Protein AF-A0A183U313-F1 (afdb_monomer_lite)

Foldseek 3Di:
DVVVVVVVVVVDDPVPQDPVNVVVVVCVVVVHDPVNVVQQLAQDPDPDPNDDHGCHDPVSSVVVVVVD

Structure (mmCIF, N/CA/C/O backbone):
data_AF-A0A183U313-F1
#
_entry.id   AF-A0A183U313-F1
#
loop_
_atom_site.group_PDB
_atom_site.id
_atom_site.type_symbol
_atom_site.label_atom_id
_atom_site.label_alt_id
_atom_site.label_comp_id
_atom_site.label_asym_id
_atom_site.label_entity_id
_atom_site.label_seq_id
_atom_site.pdbx_PDB_ins_code
_atom_site.Cartn_x
_atom_site.Cartn_y
_atom_site.Cartn_z
_atom_site.occupancy
_atom_site.B_iso_or_equiv
_atom_site.auth_seq_id
_atom_site.auth_comp_id
_atom_site.auth_asym_id
_atom_site.auth_atom_id
_atom_site.pdbx_PDB_model_num
ATOM 1 N N . MET A 1 1 ? -3.874 -15.760 14.907 1.00 62.31 1 MET A N 1
ATOM 2 C CA . MET A 1 1 ? -3.949 -14.423 14.264 1.00 62.31 1 MET A CA 1
ATOM 3 C C . MET A 1 1 ? -5.378 -13.963 13.998 1.00 62.31 1 MET A C 1
ATOM 5 O O . MET A 1 1 ? -5.608 -12.772 14.122 1.00 62.31 1 MET A O 1
ATOM 9 N N . SER A 1 2 ? -6.329 -14.828 13.624 1.00 74.12 2 SER A N 1
ATOM 10 C CA . SER A 1 2 ? -7.727 -14.412 13.400 1.00 74.12 2 SER A CA 1
ATOM 11 C C . SER A 1 2 ? -8.456 -14.023 14.690 1.00 74.12 2 SER A C 1
ATOM 13 O O . SER A 1 2 ? -9.135 -13.007 14.703 1.00 74.12 2 SER A O 1
ATOM 15 N N . GLU A 1 3 ? -8.261 -14.775 15.775 1.00 77.44 3 GLU A N 1
ATOM 16 C CA . GLU A 1 3 ? -8.934 -14.537 17.065 1.00 77.44 3 GLU A CA 1
ATOM 17 C C . GLU A 1 3 ? -8.521 -13.198 17.694 1.00 77.44 3 GLU A C 1
ATOM 19 O O . GLU A 1 3 ? -9.369 -12.351 17.944 1.00 77.44 3 GLU A O 1
ATOM 24 N N . PHE A 1 4 ? -7.213 -12.936 17.800 1.00 81.31 4 PHE A N 1
ATOM 25 C CA . PHE A 1 4 ? -6.690 -11.634 18.241 1.00 81.31 4 PHE A CA 1
ATOM 26 C C . PHE A 1 4 ? -7.144 -10.463 17.360 1.00 81.31 4 PHE A C 1
ATOM 28 O O . PHE A 1 4 ? -7.341 -9.358 17.852 1.00 81.31 4 PHE A O 1
ATOM 35 N N . ARG A 1 5 ? -7.311 -10.676 16.048 1.00 81.25 5 ARG A N 1
ATOM 36 C CA . ARG A 1 5 ? -7.813 -9.624 15.154 1.00 81.25 5 ARG A CA 1
ATOM 37 C C . ARG A 1 5 ? -9.274 -9.307 15.443 1.00 81.25 5 ARG A C 1
ATOM 39 O O . ARG A 1 5 ? -9.605 -8.135 15.511 1.00 81.25 5 ARG A O 1
ATOM 46 N N . ALA A 1 6 ? -10.112 -10.321 15.643 1.00 81.38 6 ALA A N 1
ATOM 47 C CA . ALA A 1 6 ? -11.521 -10.125 15.971 1.00 81.38 6 ALA A CA 1
ATOM 48 C C . ALA A 1 6 ? -11.703 -9.368 17.299 1.00 81.38 6 ALA A C 1
ATOM 50 O O . ALA A 1 6 ? -12.541 -8.478 17.386 1.00 81.38 6 ALA A O 1
ATOM 51 N N . GLU A 1 7 ? -10.882 -9.669 18.306 1.00 85.00 7 GLU A N 1
ATOM 52 C CA . GLU A 1 7 ? -10.897 -8.950 19.585 1.00 85.00 7 GLU A CA 1
ATOM 53 C C . GLU A 1 7 ? -10.468 -7.481 19.432 1.00 85.00 7 GLU A C 1
ATOM 55 O O . GLU A 1 7 ? -11.123 -6.588 19.962 1.00 85.00 7 GLU A O 1
ATOM 60 N N . ILE A 1 8 ? -9.416 -7.215 18.650 1.00 83.62 8 ILE A N 1
ATOM 61 C CA . ILE A 1 8 ? -8.935 -5.852 18.382 1.00 83.62 8 ILE A CA 1
ATOM 62 C C . ILE A 1 8 ? -9.948 -5.041 17.563 1.00 83.62 8 ILE A C 1
ATOM 64 O O . ILE A 1 8 ? -10.142 -3.867 17.864 1.00 83.62 8 ILE A O 1
ATOM 68 N N . GLU A 1 9 ? -10.604 -5.635 16.558 1.00 81.88 9 GLU A N 1
ATOM 69 C CA . GLU A 1 9 ? -11.662 -4.965 15.777 1.00 81.88 9 GLU A CA 1
ATOM 70 C C . GLU A 1 9 ? -12.793 -4.460 16.680 1.00 81.88 9 GLU A C 1
ATOM 72 O O . GLU A 1 9 ? -13.241 -3.329 16.522 1.00 81.88 9 GLU A O 1
ATOM 77 N N . ASN A 1 10 ? -13.194 -5.243 17.685 1.00 83.56 10 ASN A N 1
ATOM 78 C CA . ASN A 1 10 ? -14.245 -4.846 18.628 1.00 83.56 10 ASN A CA 1
ATOM 79 C C . ASN A 1 10 ? -13.853 -3.652 19.519 1.00 83.56 10 ASN A C 1
ATOM 81 O O . ASN A 1 10 ? -14.720 -3.025 20.123 1.00 83.56 10 ASN A O 1
ATOM 85 N N . LEU A 1 11 ? -12.556 -3.349 19.621 1.00 84.00 11 LEU A N 1
ATOM 86 C CA . LEU A 1 11 ? -12.006 -2.257 20.424 1.00 84.00 11 LEU A CA 1
ATOM 87 C C . LEU A 1 11 ? -11.567 -1.055 19.575 1.00 84.00 11 LEU A C 1
ATOM 89 O O . LEU A 1 11 ? -11.060 -0.071 20.122 1.00 84.00 11 LEU A O 1
ATOM 93 N N . LYS A 1 12 ? -11.721 -1.115 18.246 1.00 84.06 12 LYS A N 1
ATOM 94 C CA . LYS A 1 12 ? -11.312 -0.020 17.366 1.00 84.06 12 LYS A CA 1
ATOM 95 C C . LYS A 1 12 ? -12.193 1.209 17.547 1.00 84.06 12 LYS A C 1
ATOM 97 O O . LYS A 1 12 ? -13.410 1.132 17.676 1.00 84.06 12 LYS A O 1
ATOM 102 N N . VAL A 1 13 ? -11.541 2.367 17.491 1.00 85.88 13 VAL A N 1
ATOM 103 C CA . VAL A 1 13 ? -12.184 3.680 17.437 1.00 85.88 13 VAL A CA 1
ATOM 104 C C . VAL A 1 13 ? -11.814 4.294 16.094 1.00 85.88 13 VAL A C 1
ATOM 106 O O . VAL A 1 13 ? -10.665 4.694 15.908 1.00 85.88 13 VAL A O 1
ATOM 109 N N . GLU A 1 14 ? -12.772 4.347 15.169 1.00 81.44 14 GLU A N 1
ATOM 110 C CA . GLU A 1 14 ? -12.554 4.782 13.779 1.00 81.44 14 GLU A CA 1
ATOM 111 C C . GLU A 1 14 ? -11.907 6.175 13.690 1.00 81.44 14 GLU A C 1
ATOM 113 O O . GLU A 1 14 ? -10.957 6.379 12.937 1.00 81.44 14 GLU A O 1
ATOM 118 N N . ASP A 1 15 ? -12.310 7.106 14.559 1.00 85.94 15 ASP A N 1
ATOM 119 C CA . ASP A 1 15 ? -11.765 8.472 14.598 1.00 85.94 15 ASP A CA 1
ATOM 120 C C . ASP A 1 15 ? -10.286 8.549 15.021 1.00 85.94 15 ASP A C 1
ATOM 122 O O . ASP A 1 15 ? -9.644 9.590 14.878 1.00 85.94 15 ASP A O 1
ATOM 126 N N . ARG A 1 16 ? -9.719 7.460 15.555 1.00 89.00 16 ARG A N 1
ATOM 127 C CA . ARG A 1 16 ? -8.296 7.363 15.920 1.00 89.00 16 ARG A CA 1
ATOM 128 C C . ARG A 1 16 ? -7.461 6.640 14.869 1.00 89.00 16 ARG A C 1
ATOM 130 O O . ARG A 1 16 ? -6.264 6.448 15.081 1.00 89.00 16 ARG A O 1
ATOM 137 N N . GLN A 1 17 ? -8.065 6.227 13.758 1.00 90.19 17 GLN A N 1
ATOM 138 C CA . GLN A 1 17 ? -7.364 5.498 12.716 1.00 90.19 17 GLN A CA 1
ATOM 139 C C . GLN A 1 17 ? -6.410 6.425 11.954 1.00 90.19 17 GLN A C 1
ATOM 141 O O . GLN A 1 17 ? -6.817 7.389 11.295 1.00 90.19 17 GLN A O 1
ATOM 146 N N . SER A 1 18 ? -5.115 6.111 12.004 1.00 93.38 18 SER A N 1
ATOM 147 C CA . SER A 1 18 ? -4.125 6.868 11.246 1.00 93.38 18 SER A CA 1
ATOM 148 C C . SER A 1 18 ? -4.256 6.598 9.744 1.00 93.38 18 SER A C 1
ATOM 150 O O . SER A 1 18 ? -4.849 5.613 9.292 1.00 93.38 18 SER A O 1
ATOM 152 N N . GLU A 1 19 ? -3.674 7.472 8.928 1.00 94.94 19 GLU A N 1
ATOM 153 C CA . GLU A 1 19 ? -3.550 7.226 7.489 1.00 94.94 19 GLU A CA 1
ATOM 154 C C . GLU A 1 19 ? -2.790 5.920 7.200 1.00 94.94 19 GLU A C 1
ATOM 156 O O . GLU A 1 19 ? -3.193 5.133 6.342 1.00 94.94 19 GLU A O 1
ATOM 161 N N . HIS A 1 20 ? -1.739 5.639 7.973 1.00 95.00 20 HIS A N 1
ATOM 162 C CA . HIS A 1 20 ? -0.954 4.419 7.829 1.00 95.00 20 HIS A CA 1
ATOM 163 C C . HIS A 1 20 ? -1.784 3.157 8.119 1.00 95.00 20 HIS A C 1
ATOM 165 O O . HIS A 1 20 ? -1.647 2.155 7.413 1.00 95.00 20 HIS A O 1
ATOM 171 N N . ASP A 1 21 ? -2.695 3.207 9.095 1.00 92.38 21 ASP A N 1
ATOM 172 C CA . ASP A 1 21 ? -3.603 2.093 9.398 1.00 92.38 21 ASP A CA 1
ATOM 173 C C . ASP A 1 21 ? -4.569 1.820 8.242 1.00 92.38 21 ASP A C 1
ATOM 175 O O . ASP A 1 21 ? -4.808 0.660 7.894 1.00 92.38 21 ASP A O 1
ATOM 179 N N . ARG A 1 22 ? -5.081 2.879 7.598 1.00 93.50 22 ARG A N 1
ATOM 180 C CA . ARG A 1 22 ? -5.936 2.763 6.406 1.00 93.50 22 ARG A CA 1
ATOM 181 C C . ARG A 1 22 ? -5.186 2.117 5.241 1.00 93.50 22 ARG A C 1
ATOM 183 O O . ARG A 1 22 ? -5.706 1.201 4.602 1.00 93.50 22 ARG A O 1
ATOM 190 N N . ILE A 1 23 ? -3.941 2.532 5.002 1.00 95.56 23 ILE A N 1
ATOM 191 C CA . ILE A 1 23 ? -3.076 1.942 3.967 1.00 95.56 23 ILE A CA 1
ATOM 192 C C . ILE A 1 23 ? -2.792 0.466 4.274 1.00 95.56 23 ILE A C 1
ATOM 194 O O . ILE A 1 23 ? -2.892 -0.384 3.386 1.00 95.56 23 ILE A O 1
ATOM 198 N N . HIS A 1 24 ? -2.472 0.134 5.528 1.00 93.81 24 HIS A N 1
ATOM 199 C CA . HIS A 1 24 ? -2.218 -1.244 5.935 1.00 93.81 24 HIS A CA 1
ATOM 200 C C . HIS A 1 24 ? -3.450 -2.134 5.741 1.00 93.81 24 HIS A C 1
ATOM 202 O O . HIS A 1 24 ? -3.334 -3.201 5.137 1.00 93.81 24 HIS A O 1
ATOM 208 N N . ALA A 1 25 ? -4.629 -1.687 6.184 1.00 92.00 25 ALA A N 1
ATOM 209 C CA . ALA A 1 25 ? -5.881 -2.422 6.011 1.00 92.00 25 ALA A CA 1
ATOM 210 C C . ALA A 1 25 ? -6.181 -2.692 4.526 1.00 92.00 25 ALA A C 1
ATOM 212 O O . ALA A 1 25 ? -6.472 -3.830 4.151 1.00 92.00 25 ALA A O 1
ATOM 213 N N . ALA A 1 26 ? -6.012 -1.685 3.663 1.00 94.38 26 ALA A N 1
ATOM 214 C CA . ALA A 1 26 ? -6.189 -1.833 2.220 1.00 94.38 26 ALA A CA 1
ATOM 215 C C . ALA A 1 26 ? -5.178 -2.814 1.596 1.00 94.38 26 ALA A C 1
ATOM 217 O O . ALA A 1 26 ? -5.541 -3.615 0.732 1.00 94.38 26 ALA A O 1
ATOM 218 N N . ASN A 1 27 ? -3.916 -2.790 2.037 1.00 93.75 27 ASN A N 1
ATOM 219 C CA . ASN A 1 27 ? -2.897 -3.737 1.582 1.00 93.75 27 ASN A CA 1
ATOM 220 C C . ASN A 1 27 ? -3.240 -5.172 1.998 1.00 93.75 27 ASN A C 1
ATOM 222 O O . ASN A 1 27 ? -3.182 -6.077 1.166 1.00 93.75 27 ASN A O 1
ATOM 226 N N . VAL A 1 28 ? -3.670 -5.374 3.247 1.00 92.00 28 VAL A N 1
ATOM 227 C CA . VAL A 1 28 ? -4.102 -6.683 3.754 1.00 92.00 28 VAL A CA 1
ATOM 228 C C . VAL A 1 28 ? -5.310 -7.207 2.974 1.00 92.00 28 VAL A C 1
ATOM 230 O O . VAL A 1 28 ? -5.284 -8.358 2.542 1.00 92.00 28 VAL A O 1
ATOM 233 N N . GLN A 1 29 ? -6.323 -6.372 2.717 1.00 92.25 29 GLN A N 1
ATOM 234 C CA . GLN A 1 29 ? -7.502 -6.749 1.923 1.00 92.25 29 GLN A CA 1
ATOM 235 C C . GLN A 1 29 ? -7.129 -7.174 0.493 1.00 92.25 29 GLN A C 1
ATOM 237 O O . GLN A 1 29 ? -7.728 -8.091 -0.062 1.00 92.25 29 GLN A O 1
ATOM 242 N N . LYS A 1 30 ? -6.107 -6.541 -0.095 1.00 91.56 30 LYS A N 1
ATOM 243 C CA . LYS A 1 30 ? -5.578 -6.869 -1.430 1.00 91.56 30 LYS A CA 1
ATOM 244 C C . LYS A 1 30 ? -4.589 -8.044 -1.436 1.00 91.56 30 LYS A C 1
ATOM 246 O O . LYS A 1 30 ? -4.039 -8.359 -2.490 1.00 91.56 30 LYS A O 1
ATOM 251 N N . GLY A 1 31 ? -4.317 -8.670 -0.288 1.00 91.50 31 GLY A N 1
ATOM 252 C CA . GLY A 1 31 ? -3.321 -9.740 -0.164 1.00 91.50 31 GLY A CA 1
ATOM 253 C C . GLY A 1 31 ? -1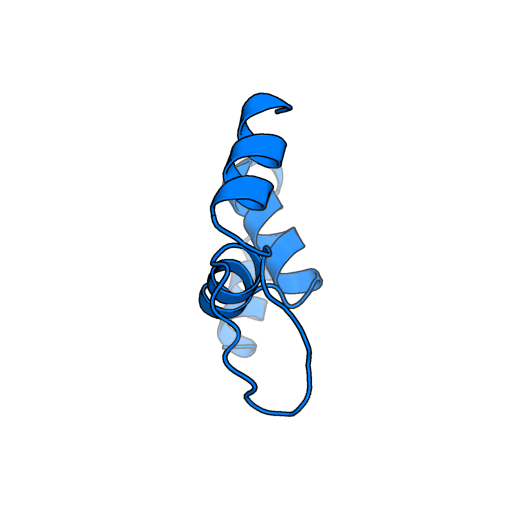.881 -9.272 -0.412 1.00 91.50 31 GLY A C 1
ATOM 254 O O . GLY A 1 31 ? -1.030 -10.066 -0.807 1.00 91.50 31 GLY A O 1
ATOM 255 N N . ILE A 1 32 ? -1.608 -7.978 -0.230 1.00 90.62 32 ILE A N 1
ATOM 256 C CA . ILE A 1 32 ? -0.289 -7.375 -0.411 1.00 90.62 32 ILE A CA 1
ATOM 257 C C . ILE A 1 32 ? 0.494 -7.511 0.895 1.00 90.62 32 ILE A C 1
ATOM 259 O O . ILE A 1 32 ? 0.182 -6.877 1.902 1.00 90.62 32 ILE A O 1
ATOM 263 N N . ASP A 1 33 ? 1.545 -8.325 0.860 1.00 92.31 33 ASP A N 1
ATOM 264 C CA . ASP A 1 33 ? 2.503 -8.477 1.956 1.00 92.31 33 ASP A CA 1
ATOM 265 C C . ASP A 1 33 ? 3.856 -7.807 1.653 1.00 92.31 33 ASP A C 1
ATOM 267 O O . ASP A 1 33 ? 4.168 -7.475 0.503 1.00 92.31 33 ASP A O 1
ATOM 271 N N . LYS A 1 34 ? 4.688 -7.641 2.690 1.00 92.00 34 LYS A N 1
ATOM 272 C CA . LYS A 1 34 ? 6.011 -6.995 2.609 1.00 92.00 34 LYS A CA 1
ATOM 273 C C . LYS A 1 34 ? 6.882 -7.571 1.490 1.00 92.00 34 LYS A C 1
ATOM 275 O O . LYS A 1 34 ? 7.447 -6.822 0.698 1.00 92.00 34 LYS A O 1
ATOM 280 N N . TYR A 1 35 ? 6.995 -8.892 1.409 1.00 88.56 35 TYR A N 1
ATOM 281 C CA . TYR A 1 35 ? 7.891 -9.547 0.461 1.00 88.56 35 TYR A CA 1
ATOM 282 C C . TYR A 1 35 ? 7.283 -9.635 -0.937 1.00 88.56 35 TYR A C 1
ATOM 284 O O . TYR A 1 35 ? 8.015 -9.541 -1.918 1.00 88.56 35 TYR A O 1
ATOM 292 N N . SER A 1 36 ? 5.960 -9.771 -1.059 1.00 85.06 36 SER A N 1
ATOM 293 C CA . SER A 1 36 ? 5.283 -9.659 -2.356 1.00 85.06 36 SER A CA 1
ATOM 294 C C . SER A 1 36 ? 5.444 -8.263 -2.955 1.00 85.06 36 SER A C 1
ATOM 296 O O . SER A 1 36 ? 5.665 -8.141 -4.157 1.00 85.06 36 SER A O 1
ATOM 298 N N . THR A 1 37 ? 5.409 -7.224 -2.117 1.00 89.06 37 THR A N 1
ATOM 299 C CA . THR A 1 37 ? 5.613 -5.834 -2.534 1.00 89.06 37 THR A CA 1
ATOM 300 C C . THR A 1 37 ? 7.045 -5.628 -2.997 1.00 89.06 37 THR A C 1
ATOM 302 O O . THR A 1 37 ? 7.252 -5.125 -4.096 1.00 89.06 37 THR A O 1
ATOM 305 N N . LEU A 1 38 ? 8.024 -6.096 -2.213 1.00 86.88 38 LEU A N 1
ATOM 306 C CA . LEU A 1 38 ? 9.432 -6.026 -2.597 1.00 86.88 38 LEU A CA 1
ATOM 307 C C . LEU A 1 38 ? 9.709 -6.778 -3.894 1.00 86.88 38 LEU A C 1
ATOM 309 O O . LEU A 1 38 ? 10.381 -6.226 -4.740 1.00 86.88 38 LEU A O 1
ATOM 313 N N . ARG A 1 39 ? 9.152 -7.976 -4.111 1.00 85.12 39 ARG A N 1
ATOM 314 C CA . ARG A 1 39 ? 9.311 -8.693 -5.393 1.00 85.12 39 ARG A CA 1
ATOM 315 C C . ARG A 1 39 ? 8.667 -7.966 -6.575 1.00 85.12 39 ARG A C 1
ATOM 317 O O . ARG A 1 39 ? 9.137 -8.080 -7.697 1.00 85.12 39 ARG A O 1
ATOM 324 N N . LYS A 1 40 ? 7.571 -7.239 -6.343 1.00 83.75 40 LYS A N 1
ATOM 325 C CA . LYS A 1 40 ? 6.928 -6.427 -7.383 1.00 83.75 40 LYS A CA 1
ATOM 326 C C . LYS A 1 40 ? 7.730 -5.169 -7.709 1.00 83.75 40 LYS A C 1
ATOM 328 O O . LYS A 1 40 ? 7.675 -4.743 -8.854 1.00 83.75 40 LYS A O 1
ATOM 333 N N . SER A 1 41 ? 8.436 -4.582 -6.738 1.00 82.75 41 SER A N 1
ATOM 334 C CA . SER A 1 41 ? 9.195 -3.331 -6.897 1.00 82.75 41 SER A CA 1
ATOM 335 C C . SER A 1 41 ? 10.684 -3.535 -7.203 1.00 82.75 41 SER A C 1
ATOM 337 O 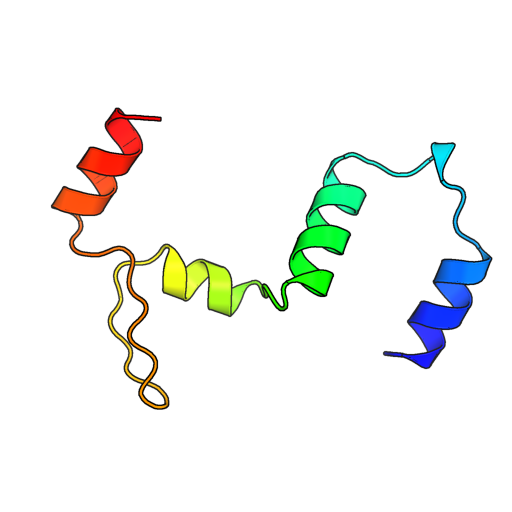O . SER A 1 41 ? 11.303 -2.712 -7.882 1.00 82.75 41 SER A O 1
ATOM 339 N N . SER A 1 42 ? 11.276 -4.636 -6.744 1.00 69.44 42 SER A N 1
ATOM 340 C CA . SER A 1 42 ? 12.603 -5.080 -7.140 1.00 69.44 42 SER A CA 1
ATOM 341 C C . SER A 1 42 ? 12.479 -5.779 -8.491 1.00 69.44 42 SER A C 1
ATOM 343 O O . SER A 1 42 ? 11.601 -6.602 -8.729 1.00 69.44 42 SER A O 1
ATOM 345 N N . GLY A 1 43 ? 13.337 -5.421 -9.440 1.00 61.69 43 GLY A N 1
ATOM 346 C CA . GLY A 1 43 ? 13.364 -6.043 -10.767 1.00 61.69 43 GLY A CA 1
ATOM 347 C C . GLY A 1 43 ? 13.839 -7.502 -10.764 1.00 61.69 43 GLY A C 1
ATOM 348 O O . GLY A 1 43 ? 14.202 -8.011 -11.821 1.00 61.69 43 GLY A O 1
ATOM 349 N N . GLU A 1 44 ? 13.906 -8.164 -9.606 1.00 53.47 44 GLU A N 1
ATOM 350 C CA . GLU A 1 44 ? 14.435 -9.518 -9.500 1.00 53.47 44 GLU A CA 1
ATOM 351 C C . GLU A 1 44 ? 13.396 -10.534 -9.966 1.00 53.47 44 GLU A C 1
ATOM 353 O O . GLU A 1 44 ? 12.436 -10.869 -9.271 1.00 53.47 44 GLU A O 1
ATOM 358 N N . LEU A 1 45 ? 13.625 -11.050 -11.172 1.00 50.16 45 LEU A N 1
ATOM 359 C CA . LEU A 1 45 ? 12.940 -12.211 -11.712 1.00 50.16 45 LEU A CA 1
ATOM 360 C C . LEU A 1 45 ? 13.339 -13.460 -10.910 1.00 50.16 45 LEU A C 1
ATOM 362 O O . LEU A 1 45 ? 14.178 -14.241 -11.343 1.00 50.16 45 LEU A O 1
ATOM 366 N N . ASN A 1 46 ? 12.720 -13.674 -9.753 1.00 50.25 46 ASN A N 1
ATOM 367 C CA . ASN A 1 46 ? 12.737 -14.979 -9.107 1.00 50.25 46 ASN A CA 1
ATOM 368 C C . ASN A 1 46 ? 11.424 -15.690 -9.420 1.00 50.25 46 ASN A C 1
ATOM 370 O O . ASN A 1 46 ? 10.397 -15.469 -8.776 1.00 50.25 46 ASN A O 1
ATOM 374 N N . THR A 1 47 ? 11.465 -16.552 -10.440 1.00 50.69 47 THR A N 1
ATOM 375 C CA . THR A 1 47 ? 10.402 -17.515 -10.737 1.00 50.69 47 THR A CA 1
ATOM 376 C C . THR A 1 47 ? 10.292 -18.492 -9.573 1.00 50.69 47 THR A C 1
ATOM 378 O O . THR A 1 47 ? 10.881 -19.567 -9.577 1.00 50.69 47 THR A O 1
ATOM 381 N N . VAL A 1 48 ? 9.501 -18.136 -8.568 1.00 48.75 48 VAL A N 1
ATOM 382 C CA . VAL A 1 48 ? 8.986 -19.096 -7.598 1.00 48.75 48 VAL A CA 1
ATOM 3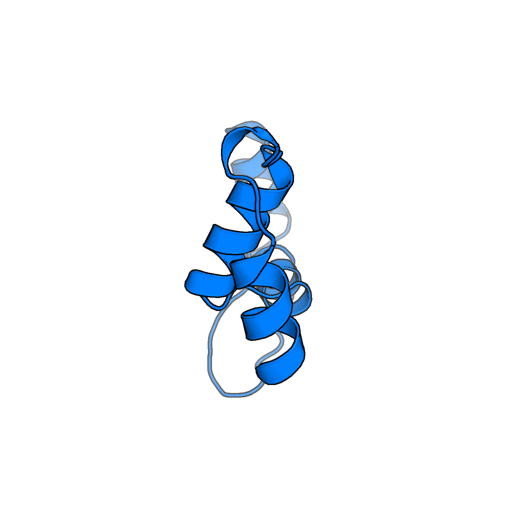83 C C . VAL A 1 48 ? 7.496 -19.223 -7.888 1.00 48.75 48 VAL A C 1
ATOM 385 O O . VAL A 1 48 ? 6.723 -18.315 -7.602 1.00 48.75 48 VAL A O 1
ATOM 388 N N . ARG A 1 49 ? 7.109 -20.360 -8.488 1.00 50.41 49 ARG A N 1
ATOM 389 C CA . ARG A 1 49 ? 5.720 -20.766 -8.807 1.00 50.41 49 ARG A CA 1
ATOM 390 C C . ARG A 1 49 ? 5.033 -20.069 -9.997 1.00 50.41 49 ARG A C 1
ATOM 392 O O . ARG A 1 49 ? 3.826 -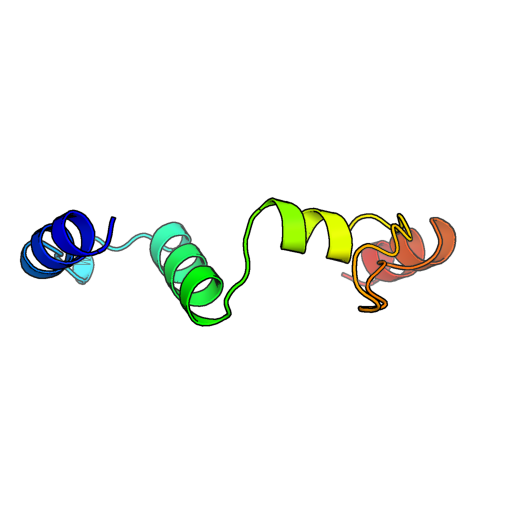19.867 -9.970 1.00 50.41 49 ARG A O 1
ATOM 399 N N . GLY A 1 50 ? 5.765 -19.737 -11.064 1.00 48.56 50 GLY A N 1
ATOM 400 C CA . GLY A 1 50 ? 5.154 -19.399 -12.366 1.00 48.56 50 GLY A CA 1
ATOM 401 C C . GLY A 1 50 ? 4.446 -18.038 -12.463 1.00 48.56 50 GLY A C 1
ATOM 402 O O . GLY A 1 50 ? 3.911 -17.709 -13.519 1.00 48.56 50 GLY A O 1
ATOM 403 N N . VAL A 1 51 ? 4.477 -17.216 -11.411 1.00 50.88 51 VAL A N 1
ATOM 404 C CA . VAL A 1 51 ? 3.940 -15.849 -11.440 1.00 50.88 51 VAL A CA 1
ATOM 405 C C . VAL A 1 51 ? 5.053 -14.892 -11.866 1.00 50.88 51 VAL A C 1
ATOM 407 O O . VAL A 1 51 ? 5.988 -14.632 -11.111 1.00 50.88 51 VAL A O 1
ATOM 410 N N . LYS A 1 52 ? 4.972 -14.374 -13.097 1.00 49.16 52 LYS A N 1
ATOM 411 C CA . LYS A 1 52 ? 5.880 -13.334 -13.603 1.00 49.16 52 LYS A CA 1
ATOM 412 C C . LYS A 1 52 ? 5.573 -12.026 -12.870 1.00 49.16 52 LYS A C 1
ATOM 414 O O . LYS A 1 52 ? 4.550 -11.397 -13.123 1.00 49.16 52 LYS A O 1
ATOM 419 N N . SER A 1 53 ? 6.416 -11.607 -11.938 1.00 55.12 53 SER A N 1
ATOM 420 C CA . SER A 1 53 ? 6.323 -10.273 -11.337 1.00 55.12 53 SER A CA 1
ATOM 421 C C . SER A 1 53 ? 7.725 -9.771 -11.046 1.00 55.12 53 SER A C 1
ATOM 423 O O . SER A 1 53 ? 8.399 -10.303 -10.175 1.00 55.12 53 SER A O 1
ATOM 425 N N . ALA A 1 54 ? 8.149 -8.781 -11.825 1.00 62.19 54 ALA A N 1
ATOM 426 C CA . ALA A 1 54 ? 9.375 -8.023 -11.636 1.00 62.19 54 ALA A CA 1
ATOM 427 C C . ALA A 1 54 ? 9.115 -6.598 -12.143 1.00 62.19 54 ALA A C 1
ATOM 429 O O . ALA A 1 54 ? 8.464 -6.429 -13.176 1.00 62.19 54 ALA A O 1
ATOM 430 N N . ALA A 1 55 ? 9.660 -5.585 -11.469 1.00 69.25 55 ALA A N 1
ATOM 431 C CA . ALA A 1 55 ? 9.577 -4.170 -11.868 1.00 69.25 55 ALA A CA 1
ATOM 432 C C . ALA A 1 55 ? 10.351 -3.816 -13.165 1.00 69.25 55 ALA A C 1
ATOM 434 O O . ALA A 1 55 ? 10.538 -2.645 -13.498 1.00 69.25 55 ALA A O 1
ATOM 435 N N . GLY A 1 56 ? 10.832 -4.821 -13.900 1.00 75.25 56 GLY A N 1
ATOM 436 C CA . GLY A 1 56 ? 11.666 -4.653 -15.085 1.00 75.25 56 GLY A CA 1
ATOM 437 C C . GLY A 1 56 ? 13.120 -4.292 -14.765 1.00 75.25 56 GLY A C 1
ATOM 438 O O . GLY A 1 56 ? 13.581 -4.357 -13.624 1.00 75.25 56 GLY A O 1
ATOM 439 N N . SER A 1 57 ? 13.867 -3.930 -15.808 1.00 85.88 57 SER A N 1
ATOM 440 C CA . SER A 1 57 ? 15.273 -3.520 -15.711 1.00 85.88 57 SER A CA 1
ATOM 441 C C . SER A 1 57 ? 15.486 -2.301 -14.799 1.00 85.88 57 SER A C 1
ATOM 443 O O . SER A 1 57 ?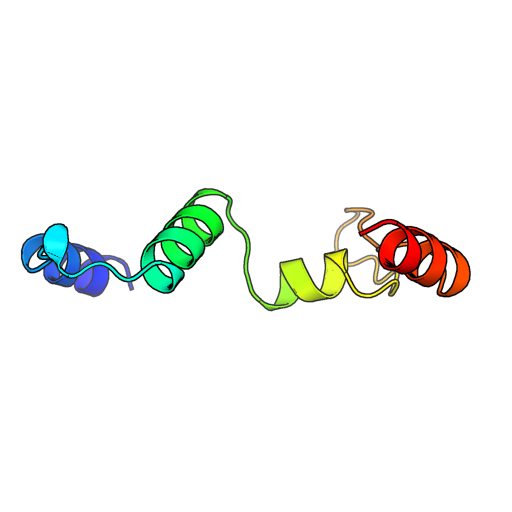 14.574 -1.523 -14.527 1.00 85.88 57 SER A O 1
ATOM 445 N N . THR A 1 58 ? 16.726 -2.060 -14.366 1.00 88.25 58 THR A N 1
ATOM 446 C CA . THR A 1 58 ? 17.076 -0.812 -13.663 1.00 88.25 58 THR A CA 1
ATOM 447 C C . THR A 1 58 ? 16.707 0.426 -14.481 1.00 88.25 58 THR A C 1
ATOM 449 O O . THR A 1 58 ? 16.118 1.349 -13.932 1.00 88.25 58 THR A O 1
ATOM 452 N N . LYS A 1 59 ? 16.954 0.416 -15.799 1.00 88.94 59 LYS A N 1
ATOM 453 C CA . LYS A 1 59 ? 16.602 1.530 -16.691 1.00 88.94 59 LYS A CA 1
ATOM 454 C C . LYS A 1 59 ? 15.098 1.825 -16.684 1.00 88.94 59 LYS A C 1
ATOM 456 O O . LYS A 1 59 ? 14.716 2.984 -16.581 1.00 88.94 59 LYS A O 1
ATOM 461 N N . SER A 1 60 ? 14.251 0.794 -16.750 1.00 88.00 60 SER A N 1
ATOM 462 C CA . SER A 1 60 ? 12.793 0.985 -16.710 1.00 88.00 60 SER A CA 1
ATOM 463 C C . SER A 1 60 ? 12.315 1.481 -15.346 1.00 88.00 60 SER A C 1
ATOM 465 O O . SER A 1 60 ? 11.428 2.323 -15.293 1.00 88.00 60 SER A O 1
ATOM 467 N N . ARG A 1 61 ? 12.929 1.026 -14.245 1.00 87.75 61 ARG A N 1
ATOM 468 C CA . ARG A 1 61 ? 12.609 1.530 -12.899 1.00 87.75 61 ARG A CA 1
ATOM 469 C C . ARG A 1 61 ? 12.972 3.004 -12.724 1.00 87.75 61 ARG A C 1
ATOM 471 O O . ARG A 1 61 ? 12.176 3.742 -12.162 1.00 87.75 61 ARG A O 1
ATOM 478 N N . VAL A 1 62 ? 14.130 3.428 -13.236 1.00 91.44 62 VAL A N 1
ATOM 479 C CA . VAL A 1 62 ? 14.528 4.846 -13.246 1.00 91.44 62 VAL A CA 1
ATOM 480 C C . VAL A 1 62 ? 13.538 5.667 -14.068 1.00 91.44 62 VAL A C 1
ATOM 482 O O . VAL A 1 62 ? 13.056 6.678 -13.587 1.00 91.44 62 VAL A O 1
ATOM 485 N N . GLN A 1 63 ? 13.151 5.200 -15.258 1.00 91.31 63 GLN A N 1
ATOM 486 C CA . GLN A 1 63 ? 12.170 5.908 -16.086 1.00 91.31 63 GLN A CA 1
ATOM 487 C C . GLN A 1 63 ? 10.812 6.085 -15.387 1.00 91.31 63 GLN A C 1
ATOM 489 O O . GLN A 1 63 ? 10.204 7.141 -15.516 1.00 91.31 63 GLN A O 1
ATOM 494 N N . VAL A 1 64 ? 10.334 5.068 -14.660 1.00 88.81 64 VAL A N 1
ATOM 495 C CA .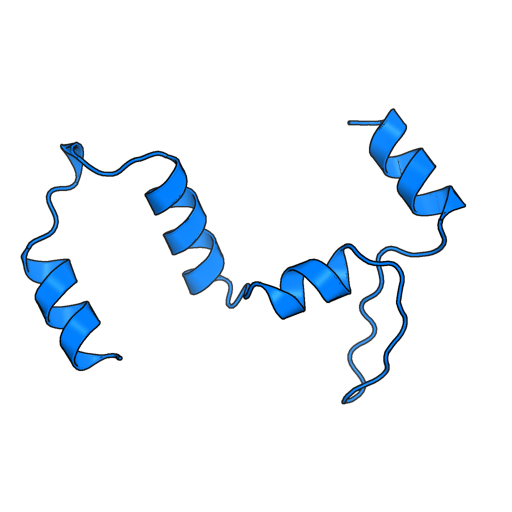 VAL A 1 64 ? 9.109 5.189 -13.853 1.00 88.81 64 VAL A CA 1
ATOM 496 C C . VAL A 1 64 ? 9.302 6.208 -12.733 1.00 88.81 64 VAL A C 1
ATOM 498 O O . VAL A 1 64 ? 8.422 7.031 -12.529 1.00 88.81 64 VAL A O 1
ATOM 501 N N . PHE A 1 65 ? 10.439 6.168 -12.032 1.00 91.31 65 PHE A N 1
ATOM 502 C CA . PHE A 1 65 ? 10.738 7.080 -10.927 1.00 91.31 65 PHE A CA 1
ATOM 503 C C . PHE A 1 65 ? 10.801 8.551 -11.360 1.00 91.31 65 PHE A C 1
ATOM 505 O O . PHE A 1 65 ? 10.201 9.386 -10.700 1.00 91.31 65 PHE A O 1
ATOM 512 N N . GLU A 1 66 ? 11.460 8.860 -12.478 1.00 95.25 66 GLU A N 1
ATOM 513 C CA . GLU A 1 66 ? 11.538 10.229 -13.024 1.00 95.25 66 GLU A CA 1
ATOM 514 C C . GLU A 1 66 ? 10.171 10.788 -13.466 1.00 95.25 66 GLU A C 1
ATOM 516 O O . GLU A 1 66 ? 10.039 11.985 -13.705 1.00 95.25 66 GLU A O 1
ATOM 521 N N . GLY A 1 67 ? 9.161 9.925 -13.628 1.00 93.00 67 GLY A N 1
ATOM 522 C CA . GLY A 1 67 ? 7.802 10.306 -14.015 1.00 93.00 67 GLY A CA 1
ATOM 523 C C . GLY A 1 67 ? 6.792 10.374 -12.864 1.00 93.00 67 GLY A C 1
ATOM 524 O O . GLY A 1 67 ? 5.609 10.565 -13.151 1.00 93.00 67 GLY A O 1
ATOM 525 N N . LEU A 1 68 ? 7.221 10.154 -11.614 1.00 89.56 68 LEU A N 1
ATOM 526 C CA . LEU A 1 68 ? 6.395 10.316 -10.406 1.00 89.56 68 LEU A CA 1
ATOM 527 C C . LEU A 1 68 ? 6.309 11.787 -9.987 1.00 89.56 68 LEU A C 1
ATOM 529 O O . LEU A 1 68 ? 5.208 12.176 -9.540 1.00 89.56 68 LEU A O 1
#

Organism: Toxocara canis (NCBI:txid6265)

pLDDT: mean 80.87, std 14.65, range [48.56, 95.56]

Sequence (68 aa):
MSEFRAEIENLKVEDRQSEHDRIHAANVQKGIDKYSTLRKSSGELNTVRGVKSAAGSTKSRVQVFEGL

Radius of gyration: 16.91 Å; chains: 1; bounding box: 31×31×37 Å

InterPro domains:
  IPR008954 Moesin tail domain superfamily [G3DSA:6.10.360.10] (1-67)
  IPR008954 Moesin tail domain superfamily [SSF48678] (3-68)
  IPR011259 Ezrin/radixin/moesin, C-terminal [PF00769] (3-68)

Secondary structure (DSSP, 8-state):
-HHHHHHHHTT--GGG--HHHHHHHHHHHTT--HHHHHHHHS-----SSS-------HHHHHHHHTT-